Protein AF-A0A536G901-F1 (afdb_monomer_lite)

Foldseek 3Di:
DVDDDPQQADDDDDQWDQPDHDPVRHGNDTDDDDDDDDDDDPDDLVPPDDPVRSVVVVVVVVVVRD

Sequence (66 aa):
MLGNDFEDEITPNGTAQAIFTDDSAKPDGLSFSGSYKVVFLSFPYEGYGTAAQRTDLISRIYTFFG

Secondary structure (DSSP, 8-state):
-TT--SSS-----TT-EEEEE-TTS-EEEEE--S-------SS-GGGSS-HHHHHHHHHHHHHHH-

Radius of gyration: 16.37 Å; chains: 1; bounding box: 36×34×36 Å

pLDDT: mean 88.78, std 14.29, range [34.25, 98.19]

Structure (mmCIF, N/CA/C/O backbone):
data_AF-A0A536G901-F1
#
_entry.id   AF-A0A536G901-F1
#
loop_
_atom_site.group_PDB
_atom_site.id
_atom_site.type_symbol
_atom_site.label_atom_id
_atom_site.label_alt_id
_atom_site.label_comp_id
_atom_site.label_asym_id
_atom_site.label_entity_id
_atom_site.label_seq_id
_atom_site.pdbx_PDB_ins_code
_atom_site.Cartn_x
_atom_site.Cartn_y
_atom_site.Cartn_z
_atom_site.occupancy
_atom_site.B_iso_or_equiv
_atom_site.auth_seq_id
_atom_site.auth_comp_id
_atom_site.auth_asym_id
_atom_site.auth_atom_id
_atom_site.pdbx_PDB_model_num
ATOM 1 N N . MET A 1 1 ? 22.630 -17.029 6.841 1.00 43.69 1 MET A N 1
ATOM 2 C CA . MET A 1 1 ? 22.723 -17.972 5.707 1.00 43.69 1 MET A CA 1
ATOM 3 C C . MET A 1 1 ? 22.162 -17.277 4.476 1.00 43.69 1 MET A C 1
ATOM 5 O O . MET A 1 1 ? 21.438 -16.305 4.633 1.00 43.69 1 MET A O 1
ATOM 9 N N . LEU A 1 2 ? 22.491 -17.731 3.266 1.00 34.25 2 LEU A N 1
ATOM 10 C CA . LEU A 1 2 ? 21.652 -17.448 2.098 1.00 34.25 2 LEU A CA 1
ATOM 11 C C . LEU A 1 2 ? 20.432 -18.379 2.243 1.00 34.25 2 LEU A C 1
ATOM 13 O O . LEU A 1 2 ? 20.637 -19.590 2.308 1.00 34.25 2 LEU A O 1
ATOM 17 N N . GLY A 1 3 ? 19.228 -17.825 2.424 1.00 46.03 3 GLY A N 1
ATOM 18 C CA . GLY A 1 3 ? 18.030 -18.567 2.864 1.00 46.03 3 GLY A CA 1
ATOM 19 C C . GLY A 1 3 ? 17.512 -18.201 4.263 1.00 46.03 3 GLY A C 1
ATOM 20 O O . GLY A 1 3 ? 16.916 -19.042 4.919 1.00 46.03 3 GLY A O 1
ATOM 21 N N . ASN A 1 4 ? 17.794 -16.991 4.754 1.00 49.75 4 ASN A N 1
ATOM 22 C CA . ASN A 1 4 ? 16.990 -16.409 5.827 1.00 49.75 4 ASN A CA 1
ATOM 23 C C . ASN A 1 4 ? 15.721 -15.843 5.172 1.00 49.75 4 ASN A C 1
ATOM 25 O O . ASN A 1 4 ? 15.848 -15.097 4.199 1.00 49.75 4 ASN A O 1
ATOM 29 N N . ASP A 1 5 ? 14.544 -16.222 5.660 1.00 54.31 5 ASP A N 1
ATOM 30 C CA . ASP A 1 5 ? 13.270 -15.679 5.195 1.00 54.31 5 ASP A CA 1
ATOM 31 C C . ASP A 1 5 ? 13.217 -14.191 5.578 1.00 54.31 5 ASP A C 1
ATOM 33 O O . ASP A 1 5 ? 13.380 -13.817 6.734 1.00 54.31 5 ASP A O 1
ATOM 37 N N . PHE A 1 6 ? 13.159 -13.317 4.572 1.00 55.84 6 PHE A N 1
ATOM 38 C CA . PHE A 1 6 ? 13.142 -11.856 4.741 1.00 55.84 6 PHE A CA 1
ATOM 39 C C . PHE A 1 6 ? 11.742 -11.268 4.478 1.00 55.84 6 PHE A C 1
ATOM 41 O O . PHE A 1 6 ? 11.614 -10.064 4.272 1.00 55.84 6 PHE A O 1
ATOM 48 N N . GLU A 1 7 ? 10.707 -12.110 4.446 1.00 66.25 7 GLU A N 1
ATOM 49 C CA . GLU A 1 7 ? 9.338 -11.756 4.036 1.00 66.25 7 GLU A CA 1
ATOM 50 C C . GLU A 1 7 ? 8.272 -12.519 4.860 1.00 66.25 7 GLU A C 1
ATOM 52 O O . GLU A 1 7 ? 7.137 -12.641 4.404 1.00 66.25 7 GLU A O 1
ATOM 57 N N . ASP A 1 8 ? 8.618 -13.103 6.012 1.00 75.25 8 ASP A N 1
ATOM 58 C CA . ASP A 1 8 ? 7.669 -13.867 6.836 1.00 75.25 8 ASP A CA 1
ATOM 59 C C . ASP A 1 8 ? 6.890 -12.960 7.795 1.00 75.25 8 ASP A C 1
ATOM 61 O O . ASP A 1 8 ? 5.672 -13.016 7.815 1.00 75.25 8 ASP A O 1
ATOM 65 N N . GLU A 1 9 ? 7.527 -12.020 8.489 1.00 85.75 9 GLU A N 1
ATOM 66 C CA . GLU A 1 9 ? 6.831 -11.228 9.511 1.00 85.75 9 GLU A CA 1
ATOM 67 C C . GLU A 1 9 ? 6.457 -9.798 9.066 1.00 85.75 9 GLU A C 1
ATOM 69 O O . GLU A 1 9 ? 7.280 -9.012 8.584 1.00 85.75 9 GLU A O 1
ATOM 74 N N . ILE A 1 10 ? 5.217 -9.382 9.344 1.00 88.69 10 ILE A N 1
ATOM 75 C CA . ILE A 1 10 ? 4.739 -8.006 9.170 1.00 88.69 10 ILE A CA 1
ATOM 76 C C . ILE A 1 10 ? 4.205 -7.420 10.481 1.00 88.69 10 ILE A C 1
ATOM 78 O O . ILE A 1 10 ? 3.298 -7.938 11.129 1.00 88.69 10 ILE A O 1
ATOM 82 N N . THR A 1 11 ? 4.730 -6.255 10.868 1.00 89.44 11 THR A N 1
ATOM 83 C CA . THR A 1 11 ? 4.216 -5.522 12.034 1.00 89.44 11 THR A CA 1
ATOM 84 C C . THR A 1 11 ? 2.899 -4.817 11.681 1.00 89.44 11 THR A C 1
ATOM 86 O O . THR A 1 11 ? 2.884 -3.997 10.757 1.00 89.44 11 THR A O 1
ATOM 89 N N . PRO A 1 12 ? 1.794 -5.065 12.414 1.00 88.44 12 PRO A N 1
ATOM 90 C CA . PRO A 1 12 ? 0.547 -4.332 12.222 1.00 88.44 12 PRO A CA 1
ATOM 91 C C . PRO A 1 12 ? 0.740 -2.815 12.340 1.00 88.44 12 PRO A C 1
ATOM 93 O O . PRO A 1 12 ? 1.389 -2.330 13.265 1.00 88.44 12 PRO A O 1
ATOM 96 N N . ASN A 1 13 ? 0.134 -2.055 11.425 1.00 86.25 13 ASN A N 1
ATOM 97 C CA . ASN A 1 13 ? 0.138 -0.592 11.455 1.00 86.25 13 ASN A CA 1
ATOM 98 C C . ASN A 1 13 ? -1.292 -0.048 11.580 1.00 86.25 13 ASN A C 1
ATOM 100 O O . ASN A 1 13 ? -2.182 -0.417 10.813 1.00 86.25 13 ASN A O 1
ATOM 104 N N . GLY A 1 14 ? -1.517 0.857 12.532 1.00 89.06 14 GLY A N 1
ATOM 105 C CA . GLY A 1 14 ? -2.824 1.463 12.762 1.00 89.06 14 GLY A CA 1
ATOM 106 C C . GLY A 1 14 ? -3.868 0.424 13.171 1.00 89.06 14 GLY A C 1
ATOM 107 O O . GLY A 1 14 ? -3.717 -0.245 14.188 1.00 89.06 14 GLY A O 1
ATOM 108 N N . THR A 1 15 ? -4.945 0.306 12.392 1.00 91.88 15 THR A N 1
ATOM 109 C CA . THR A 1 15 ? -6.076 -0.594 12.680 1.00 91.88 15 THR A CA 1
ATOM 110 C C . THR A 1 15 ? -5.968 -1.966 12.014 1.00 91.88 15 THR A C 1
ATOM 112 O O . THR A 1 15 ? -6.903 -2.763 12.123 1.00 91.88 15 THR A O 1
ATOM 115 N N . ALA A 1 16 ? -4.850 -2.254 11.340 1.00 93.56 16 ALA A N 1
ATOM 116 C CA . ALA A 1 16 ? -4.605 -3.545 10.708 1.00 93.56 16 ALA A CA 1
ATOM 117 C C . ALA A 1 16 ? -4.770 -4.702 11.700 1.00 93.56 16 ALA A C 1
ATOM 119 O O . ALA A 1 16 ? -4.267 -4.631 12.820 1.00 93.56 16 ALA A O 1
ATOM 120 N N . GLN A 1 17 ? -5.426 -5.777 11.276 1.00 94.12 17 GLN A N 1
ATOM 121 C CA . GLN A 1 17 ? -5.558 -7.010 12.051 1.00 94.12 17 GLN A CA 1
ATOM 122 C C . GLN A 1 17 ? -4.817 -8.140 11.351 1.00 94.12 17 GLN A C 1
ATOM 124 O O . GLN A 1 17 ? -4.931 -8.2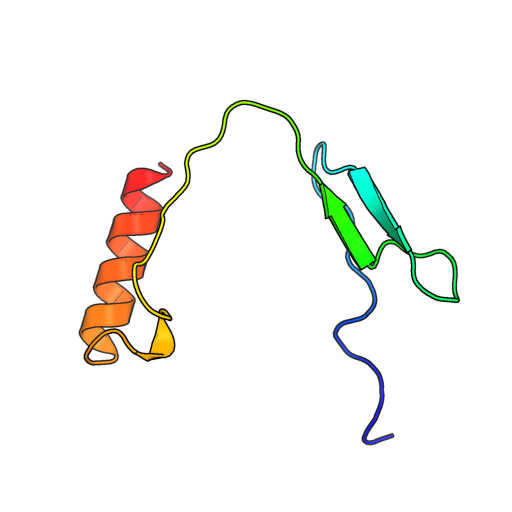78 10.133 1.00 94.12 17 GLN A O 1
ATOM 129 N N . ALA A 1 18 ? -4.103 -8.970 12.110 1.00 93.69 18 ALA A N 1
ATOM 130 C CA . ALA A 1 18 ? -3.496 -10.178 11.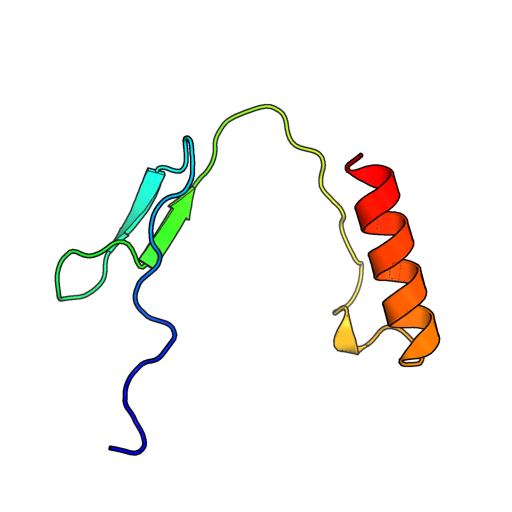565 1.00 93.69 18 ALA A CA 1
ATOM 131 C C . ALA A 1 18 ? -4.583 -11.082 10.957 1.00 93.69 18 ALA A C 1
ATOM 133 O O . ALA A 1 18 ? -5.595 -11.350 11.607 1.00 93.69 18 ALA A O 1
ATOM 134 N N . ILE A 1 19 ? -4.392 -11.525 9.714 1.00 95.19 19 ILE A N 1
ATOM 135 C CA . ILE A 1 19 ? -5.295 -12.469 9.036 1.00 95.19 19 ILE A CA 1
ATOM 136 C C . ILE A 1 19 ? -4.734 -13.898 9.015 1.00 95.19 19 ILE A C 1
ATOM 138 O O . ILE A 1 19 ? -5.510 -14.847 8.956 1.00 95.19 19 ILE A O 1
ATOM 142 N N . PHE A 1 20 ? -3.415 -14.062 9.133 1.00 93.38 20 PHE A N 1
ATOM 143 C CA . PHE A 1 20 ? -2.753 -15.330 9.452 1.00 93.38 20 PHE A CA 1
ATOM 144 C C . PHE A 1 20 ? -1.375 -15.066 10.079 1.00 93.38 20 PHE A C 1
ATOM 146 O O . PHE A 1 20 ? -0.894 -13.927 10.061 1.00 93.38 20 PHE A O 1
ATOM 153 N N . THR A 1 21 ? -0.788 -16.109 10.665 1.00 91.44 21 THR A N 1
ATOM 154 C CA . THR A 1 21 ? 0.509 -16.068 11.352 1.00 91.44 21 THR A CA 1
ATOM 155 C C . THR A 1 21 ? 1.467 -17.134 10.826 1.00 91.44 21 THR A C 1
ATOM 157 O O . THR A 1 21 ? 0.988 -18.170 10.355 1.00 91.44 21 THR A O 1
ATOM 160 N N . ASP A 1 22 ? 2.772 -16.912 10.979 1.00 87.06 22 ASP A N 1
ATOM 161 C CA . ASP A 1 22 ? 3.835 -17.900 10.749 1.00 87.06 22 ASP A CA 1
ATOM 162 C C . ASP A 1 22 ? 3.827 -19.066 11.770 1.00 87.06 22 ASP A C 1
ATOM 164 O O . ASP A 1 22 ? 2.932 -19.225 12.617 1.00 87.06 22 ASP A O 1
ATOM 168 N N . ASP A 1 23 ? 4.873 -19.894 11.695 1.00 86.44 23 ASP A N 1
ATOM 169 C CA . ASP A 1 23 ? 5.188 -21.002 12.597 1.00 86.44 23 ASP A CA 1
ATOM 170 C C . ASP A 1 23 ? 5.708 -20.564 13.985 1.00 86.44 23 ASP A C 1
ATOM 172 O O . ASP A 1 23 ? 5.781 -21.386 14.905 1.00 86.44 23 ASP A O 1
ATOM 176 N N . SER A 1 24 ? 5.985 -19.272 14.166 1.00 87.56 24 SER A N 1
ATOM 177 C CA . SER A 1 24 ? 6.377 -18.611 15.417 1.00 87.56 24 SER A CA 1
ATOM 178 C C . SER A 1 24 ? 5.243 -17.778 16.043 1.00 87.56 24 SER A C 1
ATOM 180 O O . SER A 1 24 ? 5.452 -17.072 17.039 1.00 87.56 24 SER A O 1
ATOM 182 N N . ALA A 1 25 ? 4.023 -17.904 15.507 1.00 87.38 25 ALA A N 1
ATOM 183 C CA . ALA A 1 25 ? 2.823 -17.164 15.893 1.00 87.38 25 ALA A CA 1
ATOM 184 C C . ALA A 1 25 ? 2.951 -15.629 15.759 1.00 87.38 25 ALA A C 1
ATOM 186 O O . ALA A 1 25 ? 2.338 -14.874 16.527 1.00 87.38 25 ALA A O 1
ATOM 187 N N . LYS A 1 26 ? 3.740 -15.155 14.793 1.00 89.94 26 LYS A N 1
ATOM 188 C CA . LYS A 1 26 ? 3.870 -13.749 14.394 1.00 89.94 26 LYS A CA 1
ATOM 189 C C . LYS A 1 26 ? 2.972 -13.446 13.198 1.00 89.94 26 LYS A C 1
ATOM 191 O O . LYS A 1 26 ? 2.635 -14.360 12.465 1.00 89.94 26 LYS A O 1
ATOM 196 N N . PRO A 1 27 ? 2.476 -12.207 13.028 1.00 92.19 27 PRO A N 1
ATOM 197 C CA . PRO A 1 27 ? 1.622 -11.887 11.888 1.00 92.19 27 PRO A CA 1
ATOM 198 C C . PRO A 1 27 ? 2.397 -11.903 10.569 1.00 92.19 27 PRO A C 1
ATOM 200 O O . PRO A 1 27 ? 3.381 -11.182 10.450 1.00 92.19 27 PRO A O 1
ATOM 203 N N . ASP A 1 28 ? 1.844 -12.583 9.566 1.00 92.62 28 ASP A N 1
ATOM 204 C CA . ASP A 1 28 ? 2.415 -12.672 8.204 1.00 92.62 28 ASP A CA 1
ATOM 205 C C . ASP A 1 28 ? 1.494 -12.037 7.159 1.00 92.62 28 ASP A C 1
ATOM 207 O O . ASP A 1 28 ? 1.873 -11.703 6.038 1.00 92.62 28 ASP A O 1
ATOM 211 N N . GLY A 1 29 ? 0.230 -11.847 7.529 1.00 91.62 29 GLY A N 1
ATOM 212 C CA . GLY A 1 29 ? -0.758 -11.180 6.707 1.00 91.62 29 GLY A CA 1
ATOM 213 C C . GLY A 1 29 ? -1.551 -10.202 7.541 1.00 91.62 29 GLY A C 1
ATOM 214 O O . GLY A 1 29 ? -1.984 -10.524 8.648 1.00 91.62 29 GLY A O 1
ATOM 215 N N . LEU A 1 30 ? -1.822 -9.027 6.979 1.00 93.94 30 LEU A N 1
ATOM 216 C CA . LEU A 1 30 ? -2.698 -8.032 7.583 1.00 93.94 30 LEU A CA 1
ATOM 217 C C . LEU A 1 30 ? -3.975 -7.859 6.760 1.00 93.94 30 LEU A C 1
ATOM 219 O O . LEU A 1 30 ? -3.953 -7.832 5.532 1.00 93.94 30 LEU A O 1
ATOM 223 N N . SER A 1 31 ? -5.092 -7.678 7.452 1.00 93.62 31 SER A N 1
ATOM 224 C CA . SER A 1 31 ? -6.368 -7.248 6.896 1.00 93.62 31 SER A CA 1
ATOM 225 C C . SER A 1 31 ? -6.746 -5.886 7.464 1.00 93.62 31 SER A C 1
ATOM 227 O O . SER A 1 31 ? -6.443 -5.555 8.611 1.00 93.62 31 SER A O 1
ATOM 229 N N . PHE A 1 32 ? -7.411 -5.082 6.646 1.00 92.50 32 PHE A N 1
ATOM 230 C CA . PHE A 1 32 ? -7.878 -3.755 7.015 1.00 92.50 32 PHE A CA 1
ATOM 231 C C . PHE A 1 32 ? -9.370 -3.645 6.675 1.00 92.50 32 PHE A C 1
ATOM 233 O O . PHE A 1 32 ? -9.805 -4.091 5.613 1.00 92.50 32 PHE A O 1
ATOM 240 N N . SER A 1 33 ? -10.155 -3.046 7.574 1.00 91.50 33 SER A N 1
ATOM 241 C CA . SER A 1 33 ? -11.576 -2.735 7.358 1.00 91.50 33 SER A CA 1
ATOM 242 C C . SER A 1 33 ? -11.850 -1.231 7.441 1.00 91.50 33 SER A C 1
ATOM 244 O O . SER A 1 33 ? -11.343 -0.564 8.347 1.00 91.50 33 SER A O 1
ATOM 246 N N . GLY A 1 34 ? -12.666 -0.692 6.531 1.00 90.50 34 GLY A N 1
ATOM 247 C CA . GLY A 1 34 ? -12.903 0.747 6.426 1.00 90.50 34 GLY A CA 1
ATOM 248 C C . GLY A 1 34 ? -13.294 1.194 5.017 1.00 90.50 34 GLY A C 1
ATOM 249 O O . GLY A 1 34 ? -13.627 0.380 4.158 1.00 90.50 34 GLY A O 1
ATOM 250 N N . SER A 1 35 ? -13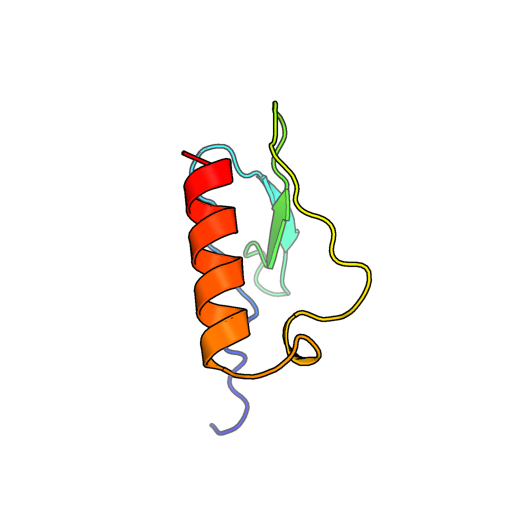.270 2.509 4.790 1.00 91.38 35 SER A N 1
ATOM 251 C CA . SER A 1 35 ? -13.450 3.097 3.458 1.00 91.38 35 SER A CA 1
ATOM 252 C C . SER A 1 35 ? -12.097 3.236 2.767 1.00 91.38 35 SER A C 1
ATOM 254 O O . SER A 1 35 ? -11.221 3.932 3.276 1.00 91.38 35 SER A O 1
ATOM 256 N N . TYR A 1 36 ? -11.942 2.600 1.605 1.00 91.06 36 TYR A N 1
ATOM 257 C CA . TYR A 1 36 ? -10.682 2.567 0.861 1.00 91.06 36 TYR A CA 1
ATOM 258 C C . TYR A 1 36 ? -10.827 3.150 -0.536 1.00 91.06 36 TYR A C 1
ATOM 260 O O . TYR A 1 36 ? -11.829 2.949 -1.221 1.00 91.06 36 TYR A O 1
ATOM 268 N N . LYS A 1 37 ? -9.764 3.818 -0.978 1.00 95.25 37 LYS A N 1
ATOM 269 C CA . LYS A 1 37 ? -9.491 4.056 -2.393 1.00 95.25 37 LYS A CA 1
ATOM 270 C C . LYS A 1 37 ? -8.689 2.863 -2.920 1.00 95.25 37 LYS A C 1
ATOM 272 O O . LYS A 1 37 ? -7.785 2.388 -2.240 1.00 95.25 37 LYS A O 1
ATOM 277 N N . VAL A 1 38 ? -9.019 2.369 -4.109 1.00 94.62 38 VAL A N 1
ATOM 278 C CA . VAL A 1 38 ? -8.346 1.212 -4.722 1.00 94.62 38 VAL A CA 1
ATOM 279 C C . VAL A 1 38 ? -8.030 1.539 -6.176 1.00 94.62 38 VAL A C 1
ATOM 281 O O . VAL A 1 38 ? -8.839 2.165 -6.859 1.00 94.62 38 VAL A O 1
ATOM 284 N N . VAL A 1 39 ? -6.855 1.119 -6.643 1.00 96.38 39 VAL A N 1
ATOM 285 C CA . VAL A 1 39 ? -6.431 1.236 -8.043 1.00 96.38 39 VAL A CA 1
ATOM 286 C C . VAL A 1 39 ? -6.275 -0.169 -8.611 1.00 96.38 39 VAL A C 1
ATOM 288 O O . VAL A 1 39 ? -5.508 -0.967 -8.081 1.00 96.38 39 VAL A O 1
ATOM 291 N N . PHE A 1 40 ? -6.992 -0.463 -9.693 1.00 96.50 40 PHE A N 1
ATOM 292 C CA . PHE A 1 40 ? -6.872 -1.720 -10.428 1.00 96.50 40 PHE A CA 1
ATOM 293 C C . PHE A 1 40 ? -6.071 -1.491 -11.707 1.00 96.50 40 PHE A C 1
ATOM 295 O O . PHE A 1 40 ? -6.366 -0.569 -12.468 1.00 96.50 40 PHE A O 1
ATOM 302 N N . LEU A 1 41 ? -5.085 -2.348 -11.961 1.00 96.06 41 LEU A N 1
ATOM 303 C CA . LEU A 1 41 ? -4.367 -2.401 -13.232 1.00 96.06 41 LEU A CA 1
ATOM 304 C C . LEU A 1 41 ? -4.814 -3.652 -13.990 1.00 96.06 41 LEU A C 1
ATOM 306 O O . LEU A 1 41 ? -4.960 -4.719 -13.399 1.00 96.06 41 LEU A O 1
ATOM 310 N N . SER A 1 42 ? -5.030 -3.535 -15.300 1.00 95.69 42 SER A N 1
ATOM 311 C CA . SER A 1 42 ? -5.408 -4.677 -16.148 1.00 95.69 42 SER A CA 1
ATOM 312 C C . SER A 1 42 ? -4.237 -5.616 -16.462 1.00 95.69 42 SER A C 1
ATOM 314 O O . SER A 1 42 ? -4.436 -6.664 -17.071 1.00 95.69 42 SER A O 1
ATOM 316 N N . PHE A 1 43 ? -3.023 -5.243 -16.061 1.00 94.06 43 PHE A N 1
ATOM 317 C CA . PHE A 1 43 ? -1.783 -5.996 -16.221 1.00 94.06 43 PHE A CA 1
ATOM 318 C C . PHE A 1 43 ? -0.792 -5.609 -15.103 1.00 94.06 43 PHE A C 1
ATOM 320 O O . PHE A 1 43 ? -0.984 -4.570 -14.464 1.00 94.06 43 PHE A O 1
ATOM 327 N N . PRO A 1 44 ? 0.259 -6.414 -14.849 1.00 95.62 44 PRO A N 1
ATOM 328 C CA . PRO A 1 44 ? 1.251 -6.121 -13.813 1.00 95.62 44 PRO A CA 1
ATOM 329 C C . PRO A 1 44 ? 1.931 -4.765 -14.018 1.00 95.62 44 PRO A C 1
ATOM 331 O O . PRO A 1 44 ? 2.218 -4.374 -15.153 1.00 95.62 44 PRO A O 1
ATOM 334 N N . TYR A 1 45 ? 2.237 -4.067 -12.924 1.00 95.56 45 TYR A N 1
ATOM 335 C CA . TYR A 1 45 ? 2.914 -2.766 -12.959 1.00 95.56 45 TYR A CA 1
ATOM 336 C C . TYR A 1 45 ? 4.245 -2.828 -13.723 1.00 95.56 45 TYR A C 1
ATOM 338 O O . TYR A 1 45 ? 4.578 -1.920 -14.485 1.00 95.56 45 TYR A O 1
ATOM 346 N N . GLU A 1 46 ? 4.972 -3.934 -13.592 1.00 94.62 46 GLU A N 1
ATOM 347 C CA . GLU A 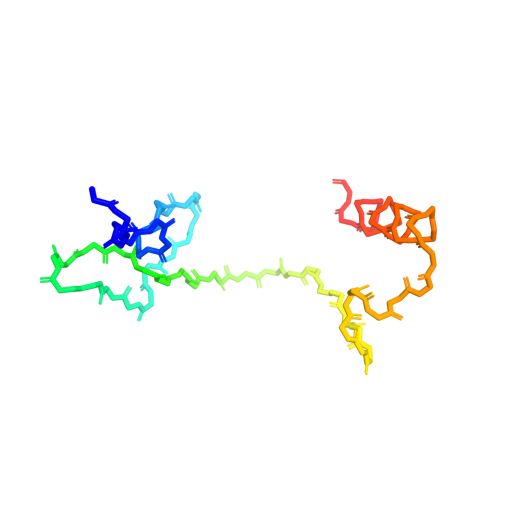1 46 ? 6.239 -4.213 -14.267 1.00 94.62 46 GLU A CA 1
ATOM 348 C C . GLU A 1 46 ? 6.086 -4.235 -15.795 1.00 94.62 46 GLU A C 1
ATOM 350 O O . GLU A 1 46 ? 7.012 -3.861 -16.514 1.00 94.62 46 GLU A O 1
ATOM 355 N N . GLY A 1 47 ? 4.904 -4.614 -16.293 1.00 94.94 47 GLY A N 1
ATOM 356 C CA . GLY A 1 47 ? 4.558 -4.608 -17.715 1.00 94.94 47 GLY A CA 1
ATOM 357 C C . GLY A 1 47 ? 4.172 -3.228 -18.258 1.00 94.94 47 GLY A C 1
ATOM 358 O O . GLY A 1 47 ? 4.002 -3.070 -19.468 1.00 94.94 47 GLY A O 1
ATOM 359 N N . TYR A 1 48 ? 4.033 -2.212 -17.400 1.00 95.94 48 TYR A N 1
ATOM 360 C CA . TYR A 1 48 ? 3.648 -0.871 -17.824 1.00 95.94 48 TYR A CA 1
ATOM 361 C C . TYR A 1 48 ? 4.839 -0.101 -18.403 1.00 95.94 48 TYR A C 1
ATOM 363 O O . TYR A 1 48 ? 5.634 0.472 -17.665 1.00 95.94 48 TYR A O 1
ATOM 371 N N . GLY A 1 49 ? 4.952 -0.051 -19.730 1.00 95.12 49 GLY A N 1
ATOM 372 C CA . GLY A 1 49 ? 5.795 0.909 -20.449 1.00 95.12 49 GLY A CA 1
ATOM 373 C C . GLY A 1 49 ? 7.266 0.988 -20.006 1.00 95.12 49 GLY A C 1
ATOM 374 O O . GLY A 1 49 ? 7.921 -0.002 -19.681 1.00 95.12 49 GLY A O 1
ATOM 375 N N . THR A 1 50 ? 7.811 2.201 -20.036 1.00 97.69 50 THR A N 1
ATOM 376 C CA . THR A 1 50 ? 9.180 2.537 -19.618 1.00 97.69 50 THR A CA 1
ATOM 377 C C . THR A 1 50 ? 9.257 2.885 -18.128 1.00 97.69 50 THR A C 1
ATOM 379 O O . THR A 1 50 ? 8.242 3.128 -17.476 1.00 97.69 50 THR A O 1
ATOM 382 N N . ALA A 1 51 ? 10.474 2.986 -17.581 1.00 97.69 51 ALA A N 1
ATOM 383 C CA . ALA A 1 51 ? 10.681 3.414 -16.195 1.00 97.69 51 ALA A CA 1
ATOM 384 C C . ALA A 1 51 ? 10.063 4.795 -15.900 1.00 97.69 51 ALA A C 1
ATOM 386 O O . ALA A 1 51 ? 9.394 4.955 -14.885 1.00 97.69 51 ALA A O 1
ATOM 387 N N . ALA A 1 52 ? 10.205 5.761 -16.816 1.00 98.19 52 ALA A N 1
ATOM 388 C CA . ALA A 1 52 ? 9.626 7.096 -16.653 1.00 98.19 52 ALA A CA 1
ATOM 389 C C . ALA A 1 52 ? 8.088 7.065 -16.602 1.00 98.19 52 ALA A C 1
ATOM 391 O O . ALA A 1 52 ? 7.479 7.759 -15.792 1.00 98.19 52 ALA A O 1
ATOM 392 N N . GLN A 1 53 ? 7.454 6.225 -17.427 1.00 97.94 53 GLN A N 1
ATOM 393 C CA . GLN A 1 53 ? 5.998 6.056 -17.406 1.00 97.94 53 GLN A CA 1
ATOM 394 C C . GLN A 1 53 ? 5.529 5.420 -16.096 1.00 97.94 53 GLN A C 1
ATOM 396 O O . GLN A 1 53 ? 4.540 5.865 -15.523 1.00 97.94 53 GLN A O 1
ATOM 401 N N . ARG A 1 54 ? 6.255 4.425 -15.581 1.00 97.75 54 ARG A N 1
ATOM 402 C CA . ARG A 1 54 ? 5.990 3.832 -14.263 1.00 97.75 54 ARG A CA 1
ATOM 403 C C . ARG A 1 54 ? 6.087 4.851 -13.128 1.00 97.75 54 ARG A C 1
ATOM 405 O O . ARG A 1 54 ? 5.185 4.911 -12.297 1.00 97.75 54 ARG A O 1
ATOM 412 N N . THR A 1 55 ? 7.108 5.708 -13.138 1.00 98.06 55 THR A N 1
ATOM 413 C CA . THR A 1 55 ? 7.232 6.815 -12.175 1.00 98.06 55 THR A CA 1
ATOM 414 C C . THR A 1 55 ? 6.048 7.783 -12.258 1.00 98.06 55 THR A C 1
ATOM 416 O O . THR A 1 55 ? 5.494 8.163 -11.224 1.00 98.06 55 THR A O 1
ATOM 419 N N . ASP A 1 56 ? 5.613 8.147 -13.467 1.00 98.19 56 ASP A N 1
ATOM 420 C CA . ASP A 1 56 ? 4.437 9.004 -13.673 1.00 98.19 56 ASP A CA 1
ATOM 421 C C . ASP A 1 56 ? 3.146 8.336 -13.165 1.00 98.19 56 ASP A C 1
ATOM 423 O O . ASP A 1 56 ? 2.360 8.962 -12.455 1.00 98.19 56 ASP A O 1
ATOM 427 N N . LEU A 1 57 ? 2.952 7.039 -13.431 1.00 97.50 57 LEU A N 1
ATOM 428 C CA . LEU A 1 57 ? 1.812 6.279 -12.910 1.00 97.50 57 LEU A CA 1
ATOM 429 C C . LEU A 1 57 ? 1.765 6.306 -11.376 1.00 97.50 57 LEU A C 1
ATOM 431 O O . LEU A 1 57 ? 0.723 6.635 -10.812 1.00 97.50 57 LEU A O 1
ATOM 435 N N . ILE A 1 58 ? 2.882 6.021 -10.701 1.00 97.62 58 ILE A N 1
ATOM 436 C CA . ILE A 1 58 ? 2.954 6.070 -9.232 1.00 97.62 58 ILE A CA 1
ATOM 437 C C . ILE A 1 58 ? 2.672 7.485 -8.710 1.00 97.62 58 ILE A C 1
ATOM 439 O O . ILE A 1 58 ? 1.937 7.647 -7.738 1.00 97.62 58 ILE A O 1
ATOM 443 N N . SER A 1 59 ? 3.163 8.520 -9.394 1.00 98.19 59 SER A N 1
ATOM 444 C CA . SER A 1 59 ? 2.906 9.922 -9.027 1.00 98.19 59 SER A CA 1
ATOM 445 C C . SER A 1 59 ? 1.412 10.274 -9.097 1.00 98.19 59 SER A C 1
ATOM 447 O O . SER A 1 59 ? 0.870 10.929 -8.200 1.00 98.19 59 SER A O 1
ATOM 449 N N . ARG A 1 60 ? 0.711 9.788 -10.129 1.00 97.94 60 ARG A N 1
ATOM 450 C CA . ARG A 1 60 ? -0.748 9.940 -10.262 1.00 97.94 60 ARG A CA 1
ATOM 451 C C . ARG A 1 60 ? -1.506 9.156 -9.197 1.00 97.94 60 ARG A C 1
ATOM 453 O O . ARG A 1 60 ? -2.501 9.655 -8.680 1.00 97.94 60 ARG A O 1
ATOM 460 N N . ILE A 1 61 ? -1.032 7.958 -8.852 1.00 97.69 61 ILE A N 1
ATOM 461 C CA . ILE A 1 61 ? -1.608 7.150 -7.774 1.00 97.69 61 ILE A CA 1
ATOM 462 C C . I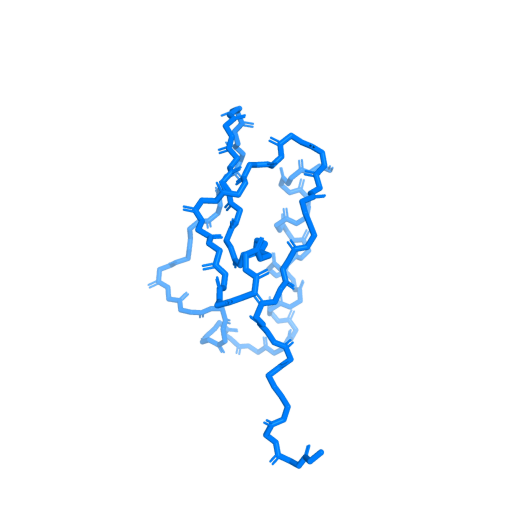LE A 1 61 ? -1.484 7.892 -6.440 1.00 97.69 61 ILE A C 1
ATOM 464 O O . ILE A 1 61 ? -2.496 8.057 -5.767 1.00 97.69 61 ILE A O 1
ATOM 468 N N . TYR A 1 62 ? -0.309 8.424 -6.087 1.00 97.69 62 TYR A N 1
ATOM 469 C CA . TYR A 1 62 ? -0.160 9.223 -4.863 1.00 97.69 62 TYR A CA 1
ATOM 470 C C . TYR A 1 62 ? -1.122 10.411 -4.832 1.00 97.69 62 TYR A C 1
ATOM 472 O O . TYR A 1 62 ? -1.845 10.587 -3.857 1.00 97.69 62 TYR A O 1
ATOM 480 N N . THR A 1 63 ? -1.219 11.149 -5.940 1.00 97.88 63 THR A N 1
ATOM 481 C CA . THR A 1 63 ? -2.168 12.267 -6.069 1.00 97.88 63 THR A CA 1
ATOM 482 C C . THR A 1 63 ? -3.625 11.823 -5.881 1.00 97.88 63 THR A C 1
ATOM 484 O O . THR A 1 63 ? -4.420 12.537 -5.276 1.00 97.88 63 THR A O 1
ATOM 487 N N . PHE A 1 64 ? -4.003 10.641 -6.382 1.00 97.19 64 PHE A N 1
ATOM 488 C CA . PHE A 1 64 ? -5.345 10.086 -6.188 1.00 97.19 64 PHE A CA 1
ATOM 489 C C . PHE A 1 64 ? -5.633 9.763 -4.717 1.00 97.19 64 PHE A C 1
ATOM 491 O O . PHE A 1 64 ? -6.758 9.979 -4.253 1.00 97.19 64 PHE A O 1
ATOM 498 N N . PHE A 1 65 ? -4.645 9.259 -3.976 1.00 95.75 65 PHE A N 1
ATOM 499 C CA . PHE A 1 65 ? -4.809 8.939 -2.560 1.00 95.75 65 PHE A CA 1
ATOM 500 C C . PHE A 1 65 ? -4.897 10.192 -1.679 1.00 95.75 65 PHE A C 1
ATOM 502 O O . PHE A 1 65 ? -5.784 10.215 -0.818 1.00 95.75 65 PHE A O 1
ATOM 509 N N . GLY A 1 66 ? -4.158 11.255 -2.015 1.00 90.69 66 GLY A N 1
ATOM 510 C CA . GLY A 1 66 ? -4.156 12.541 -1.309 1.00 90.69 66 GLY A CA 1
ATOM 511 C C . GLY A 1 66 ? -2.945 12.670 -0.407 1.00 90.69 66 GLY A C 1
ATOM 512 O O . GLY A 1 66 ? -3.020 12.139 0.721 1.00 90.6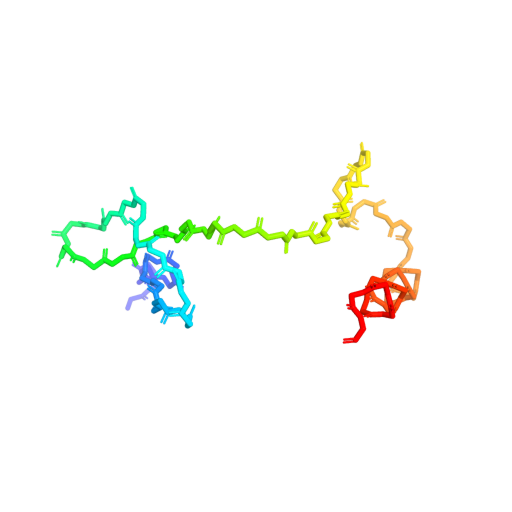9 66 GLY A O 1
#